Protein AF-A0A9D2HJM2-F1 (afdb_monomer)

pLDDT: mean 88.46, std 8.8, range [35.53, 95.56]

Sequence (165 aa):
MALATTLNSCMSGFSAPFIQAAKDGWFPKIICRQNRFGASYVILTILFAIGLVPVLLGFDIQTITNNVMLVQYILALLIYYSIWQFPKRFPEQWKASRWHVPAFVYNLFMALALIVECLIIYYALKGLTPLIAGISLAVMVICSIYAIQRYKSGKVKMETGVWFD

Secondary structure (DSSP, 8-state):
-HHHHHHHHHHHHHHHHHHHHHHTTSS-GGGG-B-TTS-BHHHHHHHHHHHHHHHHTT--HHHHHHHHHHHHHHHHHHHHHHHHTHHHH-HHHHHT-TT---HHHHHHHHHHHHHHHHHHHHHHHHTS-HHHHHHHHHHHHHHHHHHHHHHHTT----PPPTT--

Structure (mmCIF, N/CA/C/O backbone):
data_AF-A0A9D2HJM2-F1
#
_entry.id   AF-A0A9D2HJM2-F1
#
loop_
_atom_site.group_PDB
_atom_site.id
_atom_site.type_symbol
_atom_site.label_atom_id
_atom_site.label_alt_id
_atom_site.label_comp_id
_atom_site.label_asym_id
_atom_site.label_entity_id
_atom_site.label_seq_id
_atom_site.pdbx_PDB_ins_code
_atom_site.Cartn_x
_atom_site.Cartn_y
_atom_site.Cartn_z
_atom_site.occupancy
_atom_site.B_iso_or_equiv
_atom_site.auth_seq_id
_atom_site.auth_comp_id
_atom_site.auth_asym_id
_atom_site.auth_atom_id
_atom_site.pdbx_PDB_model_num
ATOM 1 N N . MET A 1 1 ? -25.460 16.394 -4.415 1.00 67.50 1 MET A N 1
ATOM 2 C CA . MET A 1 1 ? -25.806 15.141 -5.127 1.00 67.50 1 MET A CA 1
ATOM 3 C C . MET A 1 1 ? -24.572 14.348 -5.549 1.00 67.50 1 MET A C 1
ATOM 5 O O . MET A 1 1 ? -24.457 13.225 -5.087 1.00 67.50 1 MET A O 1
ATOM 9 N N . ALA A 1 2 ? -23.618 14.919 -6.303 1.00 84.69 2 ALA A N 1
ATOM 10 C CA . ALA A 1 2 ? -22.420 14.194 -6.769 1.00 84.69 2 ALA A CA 1
ATOM 11 C C . ALA A 1 2 ? -21.600 13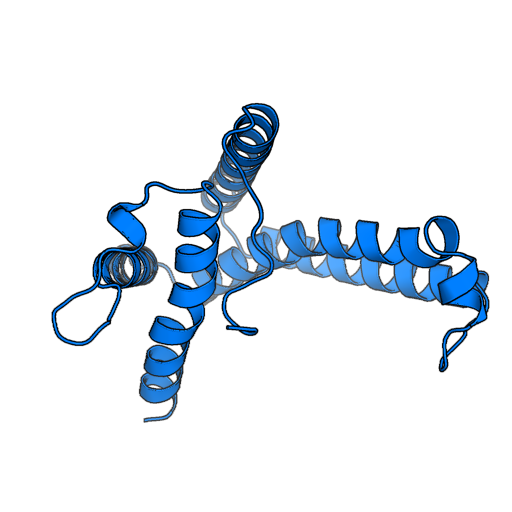.507 -5.652 1.00 84.69 2 ALA A C 1
ATOM 13 O O . ALA A 1 2 ? -21.234 12.346 -5.780 1.00 84.69 2 ALA A O 1
ATOM 14 N N . LEU A 1 3 ? -21.374 14.183 -4.517 1.00 82.50 3 LEU A N 1
ATOM 15 C CA . LEU A 1 3 ? -20.651 13.591 -3.380 1.00 82.50 3 LEU A CA 1
ATOM 16 C C . LEU A 1 3 ? -21.374 12.374 -2.784 1.00 82.50 3 LEU A C 1
ATOM 18 O O . LEU A 1 3 ? -20.744 11.360 -2.504 1.00 82.50 3 LEU A O 1
ATOM 22 N N . ALA A 1 4 ? -22.699 12.452 -2.632 1.00 83.81 4 ALA A N 1
ATOM 23 C CA . ALA A 1 4 ? -23.500 11.362 -2.078 1.00 83.81 4 ALA A CA 1
ATOM 24 C C . ALA A 1 4 ? -23.520 10.142 -3.013 1.00 83.81 4 ALA A C 1
ATOM 26 O O . ALA A 1 4 ? -23.391 9.011 -2.551 1.00 83.81 4 ALA A O 1
ATOM 27 N N . THR A 1 5 ? -23.615 10.363 -4.329 1.00 87.31 5 THR A N 1
ATOM 28 C CA . THR A 1 5 ? -23.551 9.279 -5.319 1.00 87.31 5 THR A CA 1
ATOM 29 C C . THR A 1 5 ? -22.169 8.632 -5.371 1.00 87.31 5 THR A C 1
ATOM 31 O O . THR A 1 5 ? -22.086 7.408 -5.430 1.00 87.31 5 THR A O 1
ATOM 34 N N . THR A 1 6 ? -21.085 9.413 -5.272 1.00 87.88 6 THR A N 1
ATOM 35 C CA . THR A 1 6 ? -19.717 8.870 -5.206 1.00 87.88 6 THR A CA 1
ATOM 36 C C . THR A 1 6 ? -19.507 8.053 -3.937 1.00 87.88 6 THR A C 1
ATOM 38 O O . THR A 1 6 ? -19.022 6.928 -4.018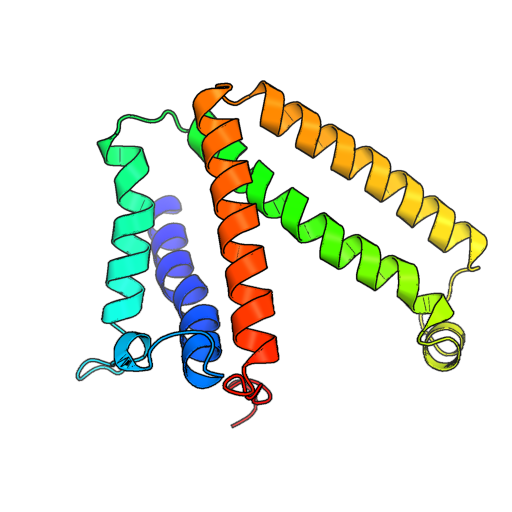 1.00 87.88 6 THR A O 1
ATOM 41 N N . LEU A 1 7 ? -19.926 8.567 -2.774 1.00 84.12 7 LEU A N 1
ATOM 42 C CA . LEU A 1 7 ? -19.849 7.835 -1.506 1.00 84.12 7 LEU A CA 1
ATOM 43 C C . LEU A 1 7 ? -20.617 6.511 -1.570 1.00 84.12 7 LEU A C 1
ATOM 45 O O . LEU A 1 7 ? -20.096 5.484 -1.138 1.00 84.12 7 LEU A O 1
ATOM 49 N N . ASN A 1 8 ? -21.816 6.513 -2.159 1.00 86.06 8 ASN A N 1
ATOM 50 C CA . ASN A 1 8 ? -22.609 5.299 -2.333 1.00 86.06 8 ASN A CA 1
ATOM 51 C C . ASN A 1 8 ? -21.887 4.255 -3.206 1.00 86.06 8 ASN A C 1
ATOM 53 O O . ASN A 1 8 ? -21.807 3.084 -2.833 1.00 86.06 8 ASN A O 1
ATOM 57 N N . SER A 1 9 ? -21.298 4.680 -4.328 1.00 86.06 9 SER A N 1
ATOM 58 C CA . SER A 1 9 ? -20.504 3.797 -5.192 1.00 86.06 9 SER A CA 1
ATOM 59 C C . SER A 1 9 ? -19.251 3.264 -4.488 1.00 86.06 9 SER A C 1
ATOM 61 O O . SER A 1 9 ? -18.959 2.074 -4.591 1.00 86.06 9 SER A O 1
ATOM 63 N N . CYS A 1 10 ? -18.540 4.101 -3.726 1.00 85.69 10 CYS A N 1
ATOM 64 C CA . CYS A 1 10 ? -17.353 3.698 -2.967 1.00 85.69 10 CYS A CA 1
ATOM 65 C C . CYS A 1 10 ? -17.675 2.640 -1.905 1.00 85.69 10 CYS A C 1
ATOM 67 O O . CYS A 1 10 ? -16.948 1.658 -1.781 1.00 85.69 10 CYS A O 1
ATOM 69 N N . MET A 1 11 ? -18.779 2.796 -1.170 1.00 82.12 11 MET A N 1
ATOM 70 C CA . MET A 1 11 ? -19.192 1.835 -0.139 1.00 82.12 11 MET A CA 1
ATOM 71 C C . MET A 1 11 ? -19.406 0.429 -0.710 1.00 82.12 11 MET A C 1
ATOM 73 O O . MET A 1 11 ? -18.943 -0.556 -0.133 1.00 82.12 11 MET A O 1
ATOM 77 N N . SER A 1 12 ? -20.065 0.327 -1.867 1.00 81.75 12 SER A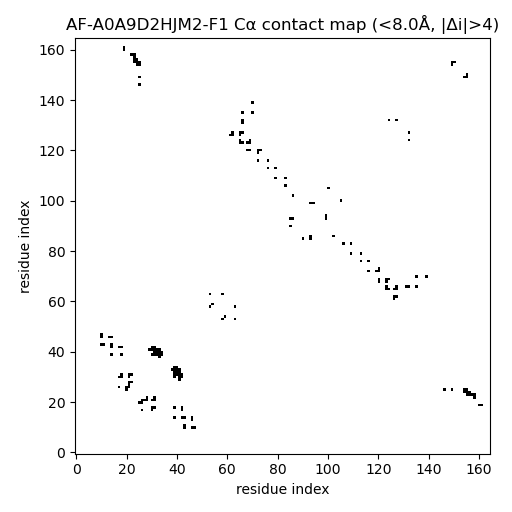 N 1
ATOM 78 C CA . SER A 1 12 ? -20.246 -0.957 -2.545 1.00 81.75 12 SER A CA 1
ATOM 79 C C . SER A 1 12 ? -18.935 -1.460 -3.160 1.00 81.75 12 SER A C 1
ATOM 81 O O . SER A 1 12 ? -18.537 -2.598 -2.899 1.00 81.75 12 SER A O 1
ATOM 83 N N . GLY A 1 13 ? -18.217 -0.602 -3.892 1.00 84.62 13 GLY A N 1
ATOM 84 C CA . GLY A 1 13 ? -16.989 -0.961 -4.604 1.00 84.62 13 GLY A CA 1
ATOM 85 C C . GLY A 1 13 ? -15.857 -1.425 -3.688 1.00 84.62 13 GLY A C 1
ATOM 86 O O . GLY A 1 13 ? -15.179 -2.403 -3.996 1.00 84.62 13 GLY A O 1
ATOM 87 N N . PHE A 1 14 ? -15.687 -0.793 -2.526 1.00 84.81 14 PHE A N 1
ATOM 88 C CA . PHE A 1 14 ? -14.652 -1.185 -1.572 1.00 84.81 14 PHE A CA 1
ATOM 89 C C . PHE A 1 14 ? -14.959 -2.504 -0.872 1.00 84.81 14 PHE A C 1
ATOM 91 O O . PHE A 1 14 ? -14.025 -3.194 -0.489 1.00 84.81 14 PHE A O 1
ATOM 98 N N . SER A 1 15 ? -16.224 -2.910 -0.738 1.00 88.12 15 SER A N 1
ATOM 99 C CA . SER A 1 15 ? -16.571 -4.157 -0.042 1.00 88.12 15 SER A CA 1
ATOM 100 C C . SER A 1 15 ? -16.136 -5.424 -0.796 1.00 88.12 15 SER A C 1
ATOM 102 O O . SER A 1 15 ? -15.730 -6.402 -0.166 1.00 88.12 15 SER A O 1
ATOM 104 N N . ALA A 1 16 ? -16.159 -5.401 -2.132 1.00 88.56 16 ALA A N 1
ATOM 105 C CA . ALA A 1 16 ? -15.845 -6.546 -2.987 1.00 88.56 16 ALA A CA 1
ATOM 106 C C . ALA A 1 16 ? -14.438 -7.145 -2.760 1.00 88.56 16 ALA A C 1
ATOM 108 O O . ALA A 1 16 ? -14.358 -8.350 -2.497 1.00 88.56 16 ALA A O 1
ATOM 109 N N . PRO A 1 17 ? -13.331 -6.369 -2.789 1.00 89.50 17 PRO A N 1
ATOM 110 C CA . PRO A 1 17 ? -11.998 -6.923 -2.550 1.00 89.50 17 PRO A CA 1
ATOM 111 C C . PRO A 1 17 ? -11.844 -7.523 -1.146 1.00 89.50 17 PRO A C 1
ATOM 113 O O . PRO A 1 17 ? -11.170 -8.538 -0.995 1.00 89.50 17 PRO A O 1
ATOM 116 N N . PHE A 1 18 ? -12.503 -6.971 -0.121 1.00 90.00 18 PHE A N 1
ATOM 117 C CA . PHE A 1 18 ? -12.467 -7.551 1.228 1.00 90.00 18 PHE A CA 1
ATOM 118 C C . PHE A 1 18 ? -13.252 -8.859 1.330 1.00 90.00 18 PHE A C 1
ATOM 120 O O . PHE A 1 18 ? -12.821 -9.774 2.030 1.00 90.00 18 PHE A O 1
ATOM 127 N N . ILE A 1 19 ? -14.387 -8.968 0.631 1.00 90.38 19 ILE A N 1
ATOM 128 C CA . ILE A 1 19 ? -15.152 -10.217 0.550 1.00 90.38 19 ILE A CA 1
ATOM 129 C C . ILE A 1 19 ? -14.301 -11.296 -0.119 1.00 90.38 19 ILE A C 1
ATOM 131 O O . ILE A 1 19 ? -14.219 -12.401 0.414 1.00 90.38 19 ILE A O 1
ATOM 135 N N . GLN A 1 20 ? -13.637 -10.977 -1.234 1.00 88.31 20 GLN A N 1
ATOM 136 C CA . GLN A 1 20 ? -12.737 -11.920 -1.897 1.00 88.31 20 GLN A CA 1
ATOM 137 C C . GLN A 1 20 ? -11.577 -12.313 -0.981 1.00 88.31 20 GLN A C 1
ATOM 139 O O . GLN A 1 20 ? -11.354 -13.496 -0.751 1.00 88.31 20 GLN A O 1
ATOM 144 N N . ALA A 1 21 ? -10.915 -11.341 -0.354 1.00 90.62 21 ALA A N 1
ATOM 145 C CA . ALA A 1 21 ? -9.821 -11.614 0.569 1.00 90.62 21 ALA A CA 1
ATOM 146 C C . ALA A 1 21 ? -10.260 -12.516 1.743 1.00 90.62 21 ALA A C 1
ATOM 148 O O . ALA A 1 21 ? -9.515 -13.388 2.189 1.00 90.62 21 ALA A O 1
ATOM 149 N N . ALA A 1 22 ? -11.484 -12.352 2.247 1.00 91.25 22 ALA A N 1
ATOM 150 C CA . ALA A 1 22 ? -12.042 -13.219 3.280 1.00 91.25 22 ALA A CA 1
ATOM 151 C C . ALA A 1 22 ? -12.349 -14.644 2.770 1.00 91.25 22 ALA A C 1
ATOM 153 O O . ALA A 1 22 ? -12.126 -15.603 3.516 1.00 91.25 22 ALA A O 1
ATOM 154 N N . LYS A 1 23 ? -12.797 -14.808 1.516 1.00 89.69 23 LYS A N 1
ATOM 155 C CA . LYS A 1 23 ? -12.937 -16.126 0.864 1.00 89.69 23 LYS A CA 1
ATOM 156 C C . LYS A 1 23 ? -11.584 -16.818 0.703 1.00 89.69 23 LYS A C 1
ATOM 158 O O . LYS A 1 23 ? -11.446 -17.967 1.117 1.00 89.69 23 LYS A O 1
ATOM 163 N N . ASP A 1 24 ? -10.578 -16.068 0.260 1.00 89.81 24 ASP A N 1
ATOM 164 C CA . ASP A 1 24 ? -9.198 -16.528 0.077 1.00 89.81 24 ASP A CA 1
ATOM 165 C C . ASP A 1 24 ? -8.485 -16.868 1.402 1.00 89.81 24 ASP A C 1
ATOM 167 O O . ASP A 1 24 ? -7.347 -17.339 1.416 1.00 89.81 24 ASP A O 1
ATOM 171 N N . GLY A 1 25 ? -9.127 -16.621 2.548 1.00 90.00 25 GLY A N 1
ATOM 172 C CA . GLY A 1 25 ? -8.598 -16.938 3.871 1.00 90.00 25 GLY A CA 1
ATOM 173 C C . GLY A 1 25 ? -7.686 -15.865 4.469 1.00 90.00 25 GLY A C 1
ATOM 174 O O . GLY A 1 25 ? -7.093 -16.110 5.529 1.00 90.00 25 GLY A O 1
ATOM 175 N N . TRP A 1 26 ? -7.592 -14.674 3.864 1.00 91.44 26 TRP A N 1
ATOM 176 C CA . TRP A 1 26 ? -6.891 -13.523 4.450 1.00 91.44 26 TRP A CA 1
ATOM 177 C C . TRP A 1 26 ? -7.598 -12.990 5.688 1.00 91.44 26 TRP A C 1
ATOM 179 O O . TRP A 1 26 ? -6.929 -12.595 6.632 1.00 91.44 26 TRP A O 1
ATOM 189 N N . PHE A 1 27 ? -8.930 -13.035 5.723 1.00 91.62 27 PHE A N 1
ATOM 190 C CA . PHE A 1 27 ? -9.725 -12.539 6.846 1.00 91.62 27 PHE A CA 1
ATOM 191 C C . PHE A 1 27 ? -10.717 -13.586 7.381 1.00 91.62 27 PHE A C 1
ATOM 193 O O . PHE A 1 27 ? -10.969 -14.600 6.728 1.00 91.62 27 PHE A O 1
ATOM 200 N N . PRO A 1 28 ? -11.302 -13.376 8.578 1.00 91.06 28 PRO A N 1
ATOM 201 C CA . PRO A 1 28 ? -12.377 -14.222 9.085 1.00 91.06 28 PRO A CA 1
ATOM 202 C C . PRO A 1 28 ? -13.599 -14.242 8.153 1.00 91.06 28 PRO A C 1
ATOM 204 O O . PRO A 1 28 ? -14.083 -13.196 7.726 1.00 91.06 28 PRO A O 1
ATOM 207 N N . LYS A 1 29 ? -14.179 -15.428 7.923 1.00 89.25 29 LYS A N 1
ATOM 208 C CA . LYS A 1 29 ? -15.351 -15.605 7.040 1.00 89.25 29 LYS A CA 1
ATOM 209 C C . LYS A 1 29 ? -16.596 -14.813 7.467 1.00 89.25 29 LYS A C 1
ATOM 211 O O . LYS A 1 29 ? -17.465 -14.561 6.640 1.00 89.25 29 LYS A O 1
ATOM 216 N N . ILE A 1 30 ? -16.682 -14.382 8.731 1.00 90.75 30 ILE A N 1
ATOM 217 C CA . ILE A 1 30 ? -17.788 -13.544 9.227 1.00 90.75 30 ILE A CA 1
ATOM 218 C C . ILE A 1 30 ? -17.900 -12.205 8.480 1.00 90.75 30 ILE A C 1
ATOM 220 O O . ILE A 1 30 ? -18.992 -11.653 8.386 1.00 90.75 30 ILE A O 1
ATOM 224 N N . ILE A 1 31 ? -16.804 -11.716 7.890 1.00 90.50 31 ILE A N 1
ATOM 225 C CA . ILE A 1 31 ? -16.786 -10.493 7.075 1.00 90.50 31 ILE A CA 1
ATOM 226 C C . ILE A 1 31 ? -17.681 -10.631 5.831 1.00 90.50 31 ILE A C 1
ATOM 228 O O . ILE A 1 31 ? -18.305 -9.660 5.407 1.00 90.50 31 ILE A O 1
ATOM 232 N N . CYS A 1 32 ? -17.819 -11.846 5.295 1.00 88.69 32 CYS A N 1
ATOM 233 C CA . CYS A 1 32 ? -18.677 -12.151 4.150 1.00 88.69 32 CYS A CA 1
ATOM 234 C C . CYS A 1 32 ? -20.148 -12.373 4.524 1.00 88.69 32 CYS A C 1
ATOM 236 O O . CYS A 1 32 ? -20.922 -12.796 3.669 1.00 88.69 32 CYS A O 1
ATOM 238 N N . ARG A 1 33 ? -20.557 -12.177 5.786 1.00 91.62 33 ARG A N 1
ATOM 239 C CA . ARG A 1 33 ? -21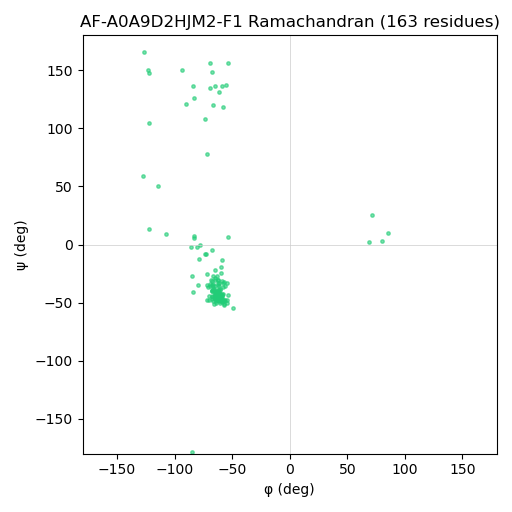.927 -12.491 6.204 1.00 91.62 33 ARG A CA 1
ATOM 240 C C . ARG A 1 33 ? -22.922 -11.563 5.515 1.00 91.62 33 ARG A C 1
ATOM 242 O O . ARG A 1 33 ? -22.875 -10.346 5.694 1.00 91.62 33 ARG A O 1
ATOM 249 N N . GLN A 1 34 ? -23.832 -12.162 4.758 1.00 90.81 34 GLN A N 1
ATOM 250 C CA . GLN A 1 34 ? -24.852 -11.448 4.003 1.00 90.81 34 GLN A CA 1
ATOM 251 C C . GLN A 1 34 ? -26.160 -11.330 4.790 1.00 90.81 34 GLN A C 1
ATOM 253 O O . GLN A 1 34 ? -26.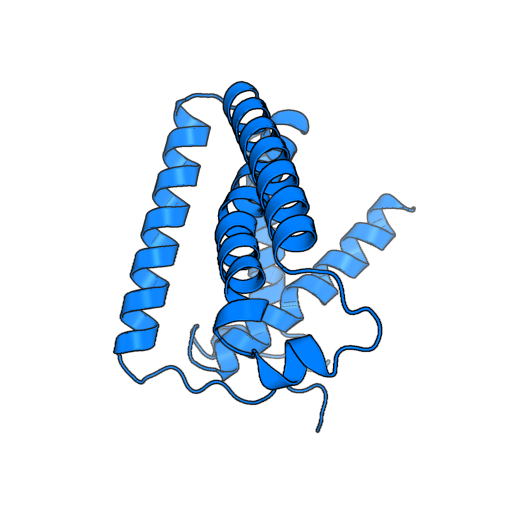485 -12.175 5.627 1.00 90.81 34 GLN A O 1
ATOM 258 N N . ASN A 1 35 ? -26.904 -10.257 4.530 1.00 91.38 35 ASN A N 1
ATOM 259 C CA . ASN A 1 35 ? -28.284 -10.106 4.985 1.00 91.38 35 ASN A CA 1
ATOM 260 C C . ASN A 1 35 ? -29.265 -10.783 4.002 1.00 91.38 35 ASN A C 1
ATOM 262 O O . ASN A 1 35 ? -28.862 -11.326 2.975 1.00 91.38 35 ASN A O 1
ATOM 266 N N . ARG A 1 36 ? -30.575 -10.696 4.281 1.00 91.56 36 ARG A N 1
ATOM 267 C CA . ARG A 1 36 ? -31.643 -11.252 3.422 1.00 91.56 36 ARG A CA 1
ATOM 268 C C . ARG A 1 36 ? -31.676 -10.714 1.981 1.00 91.56 36 ARG A C 1
ATOM 270 O O . ARG A 1 36 ? -32.385 -11.266 1.154 1.00 91.56 36 ARG A O 1
ATOM 277 N N . PHE A 1 37 ? -30.950 -9.634 1.700 1.00 88.25 37 PHE A N 1
ATOM 278 C CA . PHE A 1 37 ? -30.872 -8.980 0.394 1.00 88.25 37 PHE A CA 1
ATOM 279 C C . PHE A 1 37 ? -29.518 -9.214 -0.302 1.00 88.25 37 PHE A C 1
ATOM 281 O O . PHE A 1 37 ? -29.226 -8.558 -1.295 1.00 88.25 37 PHE A O 1
ATOM 288 N N . GLY A 1 38 ? -28.665 -10.099 0.229 1.00 84.69 38 GLY A N 1
ATOM 289 C CA . GLY A 1 38 ? -27.356 -10.418 -0.355 1.00 84.69 38 GLY A CA 1
ATOM 290 C C . GLY A 1 38 ? -26.241 -9.412 -0.043 1.00 84.69 38 GLY A C 1
ATOM 291 O O . GLY A 1 38 ? -25.112 -9.591 -0.495 1.00 84.69 38 GLY A O 1
ATOM 292 N N . ALA A 1 39 ? -26.500 -8.375 0.760 1.00 87.00 39 ALA A N 1
ATOM 293 C CA . ALA A 1 39 ? -25.480 -7.390 1.118 1.00 87.00 39 ALA A CA 1
ATOM 294 C C . ALA A 1 39 ? -24.620 -7.880 2.292 1.00 87.00 39 ALA A C 1
ATOM 296 O O . ALA A 1 39 ? -25.149 -8.208 3.361 1.00 87.00 39 ALA A O 1
ATOM 297 N N . SER A 1 40 ? 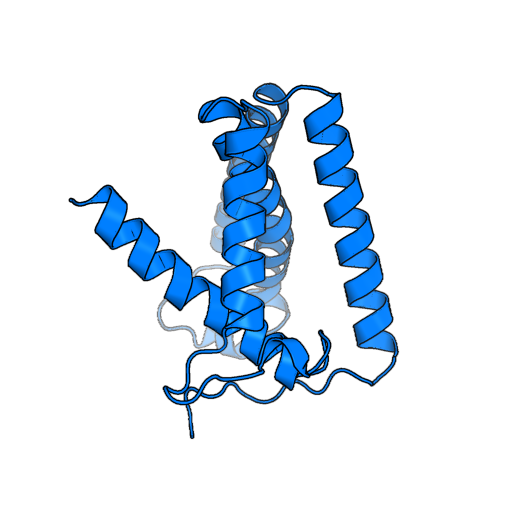-23.296 -7.882 2.111 1.00 91.12 40 SER A N 1
ATOM 298 C CA . SER A 1 40 ? -22.309 -8.235 3.143 1.00 91.12 40 SER A CA 1
ATOM 299 C C . SER A 1 40 ? -22.216 -7.141 4.211 1.00 91.12 40 SER A C 1
ATOM 301 O O . SER A 1 40 ? -21.319 -6.301 4.209 1.00 91.12 40 SER A O 1
ATOM 303 N N . TYR A 1 41 ? -23.189 -7.112 5.118 1.00 90.62 41 TYR A N 1
ATOM 304 C CA . TYR A 1 41 ? -23.385 -5.995 6.042 1.00 90.62 41 TYR A CA 1
ATOM 305 C C . TYR A 1 41 ? -22.230 -5.819 7.037 1.00 90.62 41 TYR A C 1
ATOM 307 O O . TYR A 1 41 ? -21.952 -4.699 7.443 1.00 90.62 41 TYR A O 1
ATOM 315 N N . VAL A 1 42 ? -21.526 -6.895 7.406 1.00 93.06 42 VAL A N 1
ATOM 316 C CA . VAL A 1 42 ? -20.412 -6.825 8.368 1.00 93.06 42 VAL A CA 1
ATOM 317 C C . VAL A 1 42 ? -19.265 -5.978 7.816 1.00 93.06 42 VAL A C 1
ATOM 319 O O . VAL A 1 42 ? -18.819 -5.048 8.486 1.00 93.06 42 VAL A O 1
ATOM 322 N N . ILE A 1 43 ? -18.815 -6.252 6.586 1.00 93.25 43 ILE A N 1
ATOM 323 C CA . ILE A 1 43 ? -17.753 -5.455 5.960 1.00 93.25 43 ILE A CA 1
ATOM 324 C C . ILE A 1 43 ? -18.205 -4.024 5.680 1.00 93.25 43 ILE A C 1
ATOM 326 O O . ILE A 1 43 ? -17.437 -3.093 5.900 1.00 93.25 43 ILE A O 1
ATOM 330 N N . LEU A 1 44 ? -19.457 -3.832 5.257 1.00 92.25 44 LEU A N 1
ATOM 331 C CA . LEU A 1 44 ? -20.001 -2.499 4.999 1.00 92.25 44 LEU A CA 1
ATOM 332 C C . LEU A 1 44 ? -20.002 -1.642 6.271 1.00 92.25 44 LEU A C 1
ATOM 334 O O . LEU A 1 44 ? -19.580 -0.490 6.224 1.00 92.25 44 LEU A O 1
ATOM 338 N N . THR A 1 45 ? -20.390 -2.208 7.416 1.00 92.56 45 THR A N 1
ATOM 339 C CA . THR A 1 45 ? -20.340 -1.504 8.706 1.00 92.56 45 THR A CA 1
ATOM 340 C C . THR A 1 45 ? -18.905 -1.175 9.122 1.00 92.56 45 THR A C 1
ATOM 342 O O . THR A 1 45 ? -18.657 -0.075 9.611 1.00 92.56 45 THR A O 1
ATOM 345 N N . ILE A 1 46 ? -17.948 -2.083 8.900 1.00 92.81 46 ILE A N 1
ATOM 346 C CA . ILE A 1 46 ? -16.525 -1.831 9.188 1.00 92.81 46 ILE A CA 1
ATOM 347 C C . ILE A 1 46 ? -15.990 -0.682 8.323 1.00 92.81 46 ILE A C 1
ATOM 349 O O . ILE A 1 46 ? -15.369 0.238 8.851 1.00 92.81 46 ILE A O 1
ATOM 353 N N . LEU A 1 47 ? -16.259 -0.698 7.014 1.00 91.19 47 LEU A N 1
ATOM 354 C CA . LEU A 1 47 ? -15.831 0.358 6.091 1.00 91.19 47 LEU A CA 1
ATOM 355 C C . LEU A 1 47 ? -16.445 1.714 6.450 1.00 91.19 47 LEU A C 1
ATOM 357 O O . LEU A 1 47 ? -15.742 2.724 6.452 1.00 91.19 47 LEU A O 1
ATOM 361 N N . PHE A 1 48 ? -17.729 1.726 6.815 1.00 90.81 48 PHE A N 1
ATOM 362 C CA . PHE A 1 48 ? -18.401 2.929 7.296 1.00 90.81 48 PHE A CA 1
ATOM 363 C C . PHE A 1 48 ? -17.735 3.477 8.563 1.00 90.81 48 PHE A C 1
ATOM 365 O O . PHE A 1 48 ? -17.430 4.666 8.630 1.00 90.81 48 PHE A O 1
ATOM 372 N N . ALA A 1 49 ? -17.452 2.614 9.544 1.00 92.31 49 ALA A N 1
ATOM 373 C CA . ALA A 1 49 ? -16.791 3.016 10.780 1.00 92.31 49 ALA A CA 1
ATOM 374 C C . ALA A 1 49 ? -15.394 3.601 10.517 1.00 92.31 49 ALA A C 1
ATOM 376 O O . ALA A 1 49 ? -15.078 4.665 11.042 1.00 92.31 49 ALA A O 1
ATOM 377 N N . ILE A 1 50 ? -14.587 2.964 9.661 1.00 89.88 50 ILE A N 1
ATOM 378 C CA . ILE A 1 50 ? -13.248 3.454 9.294 1.00 89.88 50 ILE A CA 1
ATOM 379 C C . ILE A 1 50 ? -13.322 4.848 8.660 1.00 89.88 50 ILE A C 1
ATOM 381 O O . ILE A 1 50 ? -12.531 5.717 9.019 1.00 89.88 50 ILE A O 1
ATOM 385 N N . GLY A 1 51 ? -14.275 5.082 7.752 1.00 88.00 51 GLY A N 1
ATOM 386 C CA . GLY A 1 51 ? -14.469 6.398 7.135 1.00 88.00 51 GLY A CA 1
ATOM 387 C C . GLY A 1 51 ? -14.984 7.463 8.110 1.00 88.00 51 GLY A C 1
ATOM 388 O O . GLY A 1 51 ? -14.655 8.638 7.965 1.00 88.00 51 GLY A O 1
ATOM 389 N N . LEU A 1 52 ? -15.759 7.061 9.120 1.00 91.00 52 LEU A N 1
ATOM 390 C CA . LEU A 1 52 ? -16.362 7.968 10.097 1.00 91.00 52 LEU A CA 1
ATOM 391 C C . LEU A 1 52 ? -15.378 8.415 11.191 1.00 91.00 52 LEU A C 1
ATOM 393 O O . LEU A 1 52 ? -15.441 9.561 11.632 1.00 91.00 52 LEU A O 1
ATOM 397 N N . VAL A 1 53 ? -14.459 7.542 11.616 1.00 91.38 53 VAL A N 1
ATOM 398 C CA . VAL A 1 53 ? -13.468 7.826 12.673 1.00 91.38 53 VAL A CA 1
ATOM 399 C C . VAL A 1 53 ? -12.709 9.147 12.466 1.00 91.38 53 VAL A C 1
ATOM 401 O O . VAL A 1 53 ? -12.750 9.972 13.377 1.00 91.38 53 VAL A O 1
ATOM 404 N N . PRO A 1 54 ? -12.052 9.420 11.320 1.00 89.19 54 PRO A N 1
ATOM 405 C CA . PRO A 1 54 ? -11.299 10.666 11.153 1.00 89.19 54 PRO A CA 1
ATOM 406 C C . PRO A 1 54 ? -12.200 11.910 11.168 1.00 89.19 54 PRO A C 1
ATOM 408 O O . PRO A 1 54 ? -11.781 12.958 11.653 1.00 89.19 54 PRO A O 1
ATOM 411 N N . VAL A 1 55 ? -13.450 11.786 10.708 1.00 91.00 55 VAL A N 1
ATOM 412 C CA . VAL A 1 55 ? -14.438 12.875 10.743 1.00 91.00 55 VAL A CA 1
ATOM 413 C C . VAL A 1 55 ? -14.830 13.202 12.184 1.00 91.00 55 VAL A C 1
ATOM 415 O O . VAL A 1 55 ? -14.851 14.369 12.567 1.00 91.00 55 VAL A O 1
ATOM 418 N N . LEU A 1 56 ? -15.092 12.181 13.006 1.00 93.06 56 LEU A N 1
ATOM 419 C CA . LEU A 1 56 ? -15.432 12.360 14.423 1.00 93.06 56 LEU A CA 1
ATOM 420 C C . LEU A 1 56 ? -14.260 12.894 15.252 1.00 93.06 56 LEU A C 1
ATOM 422 O O . LEU A 1 56 ? -14.477 13.626 16.213 1.00 93.06 56 LEU A O 1
ATOM 426 N N . LEU A 1 57 ? -13.027 12.550 14.876 1.00 90.38 57 LEU A N 1
ATOM 427 C CA . LEU A 1 57 ? -11.808 13.060 15.508 1.00 90.38 57 LEU A CA 1
ATOM 428 C C . LEU A 1 57 ? -11.444 14.488 15.064 1.00 90.38 57 LEU A C 1
ATOM 430 O O . LEU A 1 57 ? -10.447 15.030 15.537 1.00 90.38 57 LEU A O 1
ATOM 434 N N . GLY A 1 58 ? -12.232 15.101 14.174 1.00 90.81 58 GLY A N 1
ATOM 435 C CA . GLY A 1 58 ? -12.028 16.478 13.724 1.00 90.81 58 GLY A CA 1
ATOM 436 C C . GLY A 1 58 ? -10.809 16.660 12.821 1.00 90.81 58 GLY A C 1
ATOM 437 O O . GLY A 1 58 ? -10.247 17.753 12.779 1.00 90.81 58 GLY A O 1
ATOM 438 N N . PHE A 1 59 ? -10.372 15.607 12.122 1.00 90.19 59 PHE A N 1
ATOM 439 C CA . PHE A 1 59 ? -9.249 15.716 11.192 1.00 90.19 59 PHE A CA 1
ATOM 440 C C . PHE A 1 59 ? -9.669 16.562 9.994 1.00 90.19 59 PHE A C 1
ATOM 442 O O . PHE A 1 59 ? -10.745 16.371 9.423 1.00 90.19 59 PHE A O 1
ATOM 449 N N . ASP A 1 60 ? -8.804 17.488 9.591 1.00 91.06 60 ASP A N 1
ATOM 450 C CA . ASP A 1 60 ? -9.044 18.268 8.390 1.00 91.06 60 ASP A CA 1
ATOM 451 C C . ASP A 1 60 ? -8.912 17.390 7.128 1.00 91.06 60 ASP A C 1
ATOM 453 O O . ASP A 1 60 ? -8.247 16.348 7.104 1.00 91.06 60 ASP A O 1
ATOM 457 N N . ILE A 1 61 ? -9.562 17.830 6.050 1.00 89.50 61 ILE A N 1
ATOM 458 C CA . ILE A 1 61 ? -9.627 17.086 4.786 1.00 89.50 61 ILE A CA 1
ATOM 459 C C . ILE A 1 61 ? -8.229 16.877 4.185 1.00 89.50 61 ILE A C 1
ATOM 461 O O . ILE A 1 61 ? -7.982 15.842 3.560 1.00 89.50 61 ILE A O 1
ATOM 465 N N . GLN A 1 62 ? -7.307 17.825 4.372 1.00 89.62 62 GLN A N 1
ATOM 466 C CA . GLN A 1 62 ? -5.953 17.743 3.831 1.00 89.62 62 GLN A CA 1
ATOM 467 C C . GLN A 1 62 ? -5.145 16.661 4.554 1.00 89.62 62 GLN A C 1
ATOM 469 O O . GLN A 1 62 ? -4.523 15.834 3.891 1.00 89.62 62 GLN A O 1
ATOM 474 N N . THR A 1 63 ? -5.226 16.588 5.881 1.00 89.94 63 THR A N 1
ATOM 475 C CA . THR A 1 63 ? -4.618 15.526 6.690 1.00 89.94 63 THR A CA 1
ATOM 476 C C . THR A 1 63 ? -5.142 14.150 6.280 1.00 89.94 63 THR A C 1
ATOM 478 O O . THR A 1 63 ? -4.348 13.234 6.062 1.00 89.94 63 THR A O 1
ATOM 481 N N . ILE A 1 64 ? -6.461 13.999 6.105 1.00 90.44 64 ILE A N 1
ATOM 482 C CA . ILE A 1 64 ? -7.069 12.735 5.649 1.00 90.44 64 ILE A CA 1
ATOM 483 C C . ILE A 1 64 ? -6.557 12.366 4.251 1.00 90.44 64 ILE A C 1
ATOM 485 O O . ILE A 1 64 ? -6.132 11.234 4.021 1.00 90.44 64 ILE A O 1
ATOM 489 N N . THR A 1 65 ? -6.555 13.324 3.325 1.00 90.25 65 THR A N 1
ATOM 490 C CA . THR A 1 65 ? -6.143 13.096 1.933 1.00 90.25 65 THR A CA 1
ATOM 491 C C . THR A 1 65 ? -4.663 12.727 1.842 1.00 90.25 65 THR A C 1
ATOM 493 O O . THR A 1 65 ? -4.325 11.725 1.216 1.00 90.25 65 THR A O 1
ATOM 496 N N . ASN A 1 66 ? -3.785 13.463 2.530 1.00 91.06 66 ASN A N 1
ATOM 497 C CA . ASN A 1 66 ? -2.349 13.180 2.575 1.00 91.06 66 ASN A CA 1
ATOM 498 C C . ASN A 1 66 ? -2.060 11.804 3.183 1.00 91.06 66 ASN A C 1
ATOM 500 O O . ASN A 1 66 ? -1.145 11.114 2.741 1.00 91.06 66 ASN A O 1
ATOM 504 N N . ASN A 1 67 ? -2.853 11.384 4.173 1.00 91.38 67 ASN A N 1
ATOM 505 C CA . ASN A 1 67 ? -2.725 10.069 4.787 1.00 91.38 67 ASN A CA 1
ATOM 506 C C . ASN A 1 67 ? -3.081 8.935 3.817 1.00 91.38 67 ASN A C 1
ATOM 508 O O . ASN A 1 67 ? -2.307 7.991 3.657 1.00 91.38 67 ASN A O 1
ATOM 512 N N . VAL A 1 68 ? -4.222 9.054 3.132 1.00 89.94 68 VAL A N 1
ATOM 513 C CA . VAL A 1 68 ? -4.660 8.087 2.116 1.00 89.94 68 VAL A CA 1
ATOM 514 C C . VAL A 1 68 ? -3.645 8.010 0.975 1.00 89.94 68 VAL A C 1
ATOM 516 O O . VAL A 1 68 ? -3.244 6.914 0.587 1.00 89.94 68 VAL A O 1
ATOM 519 N N . MET A 1 69 ? -3.178 9.164 0.491 1.00 90.19 69 MET A N 1
ATOM 520 C CA . MET A 1 69 ? -2.132 9.265 -0.527 1.00 90.19 69 MET A CA 1
ATOM 521 C C . MET A 1 69 ? -0.847 8.567 -0.078 1.00 90.19 69 MET A C 1
ATOM 523 O O . MET A 1 69 ? -0.313 7.743 -0.814 1.00 90.19 69 MET A O 1
ATOM 527 N N . LEU A 1 70 ? -0.376 8.830 1.144 1.00 92.12 70 LEU A N 1
ATOM 528 C CA . LEU A 1 70 ? 0.832 8.205 1.680 1.00 92.12 70 LEU A CA 1
ATOM 529 C C . LEU A 1 70 ? 0.753 6.673 1.614 1.00 92.12 70 LEU A C 1
ATOM 531 O O . LEU A 1 70 ? 1.671 6.030 1.105 1.00 92.12 70 LEU A O 1
ATOM 535 N N . VAL A 1 71 ? -0.350 6.096 2.101 1.00 90.81 71 VAL A N 1
ATOM 536 C CA . VAL A 1 71 ? -0.558 4.641 2.080 1.00 90.81 71 VAL A CA 1
ATOM 537 C C . VAL A 1 71 ? -0.632 4.124 0.642 1.00 90.81 71 VAL A C 1
ATOM 539 O O . VAL A 1 71 ? 0.011 3.127 0.314 1.00 90.81 71 VAL A O 1
ATOM 542 N N . GLN A 1 72 ? -1.374 4.808 -0.230 1.00 91.62 72 GLN A N 1
ATOM 543 C CA . GLN A 1 72 ? -1.540 4.416 -1.627 1.00 91.62 72 GLN A CA 1
ATOM 544 C C . GLN A 1 72 ? -0.206 4.373 -2.382 1.00 91.62 72 GLN A C 1
ATOM 546 O O . GLN A 1 72 ? 0.085 3.371 -3.034 1.00 91.62 72 GLN A O 1
ATOM 551 N N . TYR A 1 73 ? 0.610 5.420 -2.275 1.00 91.88 73 TYR A N 1
ATOM 552 C CA . TYR A 1 73 ? 1.873 5.520 -3.009 1.00 91.88 73 TYR A CA 1
ATOM 553 C C . TYR A 1 73 ? 2.942 4.570 -2.460 1.00 91.88 73 TYR A C 1
ATOM 555 O O . TYR A 1 73 ? 3.680 3.948 -3.221 1.00 91.88 73 TYR A O 1
ATOM 563 N N . ILE A 1 74 ? 2.978 4.338 -1.144 1.00 90.88 74 ILE A N 1
ATOM 564 C CA . ILE A 1 74 ? 3.877 3.323 -0.575 1.00 90.88 74 ILE A CA 1
ATOM 565 C C . ILE A 1 74 ? 3.516 1.921 -1.080 1.00 90.88 74 ILE A C 1
ATOM 567 O O . ILE A 1 74 ? 4.407 1.154 -1.446 1.00 90.88 74 ILE A O 1
ATOM 571 N N . LEU A 1 75 ? 2.226 1.579 -1.151 1.00 89.50 75 LEU A N 1
ATOM 572 C CA . LEU A 1 75 ? 1.797 0.306 -1.738 1.00 89.50 75 LEU A CA 1
ATOM 573 C C . LEU A 1 75 ? 2.085 0.247 -3.245 1.00 89.50 75 LEU A C 1
ATOM 575 O O . LEU A 1 75 ? 2.478 -0.806 -3.755 1.00 89.50 75 LEU A O 1
ATOM 579 N N . ALA A 1 76 ? 1.950 1.369 -3.953 1.00 91.31 76 ALA A N 1
ATOM 580 C CA . ALA A 1 76 ? 2.268 1.457 -5.370 1.00 91.31 76 ALA A CA 1
ATOM 581 C C . ALA A 1 76 ? 3.751 1.177 -5.655 1.00 91.31 76 ALA A C 1
ATOM 583 O O . ALA A 1 76 ? 4.041 0.570 -6.684 1.00 91.31 76 ALA A O 1
ATOM 584 N N . LEU A 1 77 ? 4.685 1.481 -4.743 1.00 91.31 77 LEU A N 1
ATOM 585 C CA . LEU A 1 77 ? 6.104 1.114 -4.904 1.00 91.31 77 LEU A CA 1
ATOM 586 C C . LEU A 1 77 ? 6.312 -0.396 -5.119 1.00 91.31 77 LEU A C 1
ATOM 588 O O . LEU A 1 77 ? 7.169 -0.796 -5.911 1.00 91.31 77 LEU A O 1
ATOM 592 N N . LEU A 1 78 ? 5.512 -1.250 -4.468 1.00 89.62 78 LEU A N 1
ATOM 593 C CA . LEU A 1 78 ? 5.568 -2.706 -4.666 1.00 89.62 78 LEU A CA 1
ATOM 594 C C . LEU A 1 78 ? 5.107 -3.102 -6.074 1.00 89.62 78 LEU A C 1
ATOM 596 O O . LEU A 1 78 ? 5.686 -3.993 -6.707 1.00 89.62 78 LEU A O 1
ATOM 600 N N . ILE A 1 79 ? 4.075 -2.421 -6.575 1.00 90.94 79 ILE A N 1
ATOM 601 C CA . ILE A 1 79 ? 3.550 -2.609 -7.930 1.00 90.94 79 ILE A CA 1
ATOM 602 C C . ILE A 1 79 ? 4.582 -2.119 -8.951 1.00 90.94 79 ILE A C 1
ATOM 604 O O . ILE A 1 79 ? 4.913 -2.862 -9.872 1.00 90.94 79 ILE A O 1
ATOM 608 N N . TYR A 1 80 ? 5.163 -0.935 -8.749 1.00 91.81 80 TYR A N 1
ATOM 609 C CA . TYR A 1 80 ? 6.243 -0.391 -9.574 1.00 91.81 80 TYR A CA 1
ATOM 610 C C . TYR A 1 80 ? 7.422 -1.349 -9.667 1.00 91.81 80 TYR A C 1
ATOM 612 O O . TYR A 1 80 ? 7.896 -1.628 -10.767 1.00 91.81 80 TYR A O 1
ATOM 620 N N . TYR A 1 81 ? 7.870 -1.896 -8.536 1.00 90.81 81 TYR A N 1
ATOM 621 C CA . TYR A 1 81 ? 8.943 -2.884 -8.521 1.00 90.81 81 TYR A CA 1
ATOM 622 C C . TYR A 1 81 ? 8.576 -4.133 -9.333 1.00 90.81 81 TYR A C 1
ATOM 624 O O . TYR A 1 81 ? 9.371 -4.601 -10.148 1.00 90.81 81 TYR A O 1
ATOM 632 N N . SER A 1 82 ? 7.360 -4.651 -9.150 1.00 90.69 82 SER A N 1
ATOM 633 C CA . SER A 1 82 ? 6.872 -5.830 -9.876 1.00 90.69 82 SER A CA 1
ATOM 634 C C . SER A 1 82 ? 6.818 -5.587 -11.385 1.00 90.69 82 SER A C 1
ATOM 636 O O . SER A 1 82 ? 7.271 -6.427 -12.163 1.00 90.69 82 SER A O 1
ATOM 638 N N . ILE A 1 83 ? 6.325 -4.413 -11.788 1.00 91.25 83 ILE A N 1
ATOM 639 C CA . ILE A 1 83 ? 6.264 -3.976 -13.182 1.00 91.25 83 ILE A CA 1
ATOM 640 C C . ILE A 1 83 ? 7.679 -3.829 -13.741 1.00 91.25 83 ILE A C 1
ATOM 642 O O . ILE A 1 83 ? 7.967 -4.410 -14.778 1.00 91.25 83 ILE A O 1
ATOM 646 N N . TRP A 1 84 ? 8.604 -3.176 -13.035 1.00 93.44 84 TRP A N 1
ATOM 647 C CA . TRP A 1 84 ? 9.984 -2.996 -13.505 1.00 93.44 84 TRP A CA 1
ATOM 648 C C . TRP A 1 84 ? 10.678 -4.341 -13.793 1.00 93.44 84 TRP A C 1
ATOM 650 O O . TRP A 1 84 ? 11.458 -4.472 -14.735 1.00 93.44 84 TRP A O 1
ATOM 660 N N . GLN A 1 85 ? 10.363 -5.397 -13.041 1.00 90.69 85 GLN A N 1
ATOM 661 C CA . GLN A 1 85 ? 10.912 -6.735 -13.288 1.00 90.69 85 GLN A CA 1
ATOM 662 C C . GLN A 1 85 ? 10.317 -7.443 -14.519 1.00 90.69 85 GLN A C 1
ATOM 664 O O . GLN A 1 85 ? 10.823 -8.498 -14.909 1.00 90.69 85 GLN A O 1
ATOM 669 N N . PHE A 1 86 ? 9.279 -6.892 -15.151 1.00 89.38 86 PHE A N 1
ATOM 670 C CA . PHE A 1 86 ? 8.531 -7.541 -16.225 1.00 89.38 86 PHE A CA 1
ATOM 671 C C . PHE A 1 86 ? 9.401 -7.950 -17.427 1.00 89.38 86 PHE A C 1
ATOM 673 O O . PHE A 1 86 ? 9.370 -9.133 -17.769 1.00 89.38 86 PHE A O 1
ATOM 680 N N . PRO A 1 87 ? 10.276 -7.093 -18.002 1.00 88.69 87 PRO A N 1
ATOM 681 C CA . PRO A 1 87 ? 11.126 -7.503 -19.126 1.00 88.69 87 PRO A CA 1
ATOM 682 C C . PRO A 1 87 ? 12.118 -8.620 -18.773 1.00 88.69 87 PRO A C 1
ATOM 684 O O . PRO A 1 87 ? 12.536 -9.373 -19.649 1.00 88.69 87 PRO A O 1
ATOM 687 N N . LYS A 1 88 ? 12.515 -8.722 -17.496 1.00 89.56 88 LYS A N 1
ATOM 688 C CA . LYS A 1 88 ? 13.460 -9.740 -17.011 1.00 89.56 88 LYS A CA 1
ATOM 689 C C . LYS A 1 88 ? 12.772 -11.067 -16.700 1.00 89.56 88 LYS A C 1
ATOM 691 O O . LYS A 1 88 ? 13.337 -12.115 -16.988 1.00 89.56 88 LYS A O 1
ATOM 696 N N . ARG A 1 89 ? 11.581 -11.032 -16.092 1.00 90.44 89 ARG A N 1
ATOM 697 C CA . ARG A 1 89 ? 10.838 -12.239 -15.688 1.00 90.44 89 ARG A CA 1
ATOM 698 C C . ARG A 1 89 ? 9.982 -12.834 -16.800 1.00 90.44 89 ARG A C 1
ATOM 700 O O . ARG A 1 89 ? 9.755 -14.037 -16.788 1.00 90.44 89 ARG A O 1
ATOM 707 N N . PHE A 1 90 ? 9.542 -12.013 -17.749 1.00 91.00 90 PHE A N 1
ATOM 708 C CA . PHE A 1 90 ? 8.669 -12.406 -18.855 1.00 91.00 90 PHE A CA 1
ATOM 709 C C . PHE A 1 90 ? 9.272 -11.982 -20.206 1.00 91.00 90 PHE A C 1
ATOM 711 O O . PHE A 1 90 ? 8.678 -11.185 -20.935 1.00 91.00 90 PHE A O 1
ATOM 718 N N . PRO A 1 91 ? 10.487 -12.456 -20.551 1.00 89.31 91 PRO A N 1
ATOM 719 C CA . PRO A 1 91 ? 11.223 -11.961 -21.713 1.00 89.31 91 PRO A CA 1
ATOM 720 C C . PRO A 1 91 ? 10.547 -12.315 -23.043 1.00 89.31 91 PRO A C 1
ATOM 722 O O . PRO A 1 91 ? 10.607 -11.529 -23.989 1.00 89.31 91 PRO A O 1
ATOM 725 N N . GLU A 1 92 ? 9.891 -13.473 -23.129 1.00 91.12 92 GLU A N 1
ATOM 726 C CA . GLU A 1 92 ? 9.175 -13.901 -24.335 1.00 91.12 92 GLU A CA 1
ATOM 727 C C . GLU A 1 92 ? 7.926 -13.049 -24.563 1.00 91.12 92 GLU A C 1
ATOM 729 O O . GLU A 1 92 ? 7.741 -12.496 -25.647 1.00 91.12 92 GLU A O 1
ATOM 734 N N . GLN A 1 93 ? 7.121 -12.850 -23.514 1.00 90.50 93 GLN A N 1
ATOM 735 C CA . GLN A 1 93 ? 5.926 -12.006 -23.564 1.00 90.50 93 GLN A CA 1
ATOM 736 C C . GLN A 1 93 ? 6.288 -10.539 -23.819 1.00 90.50 93 GLN A C 1
ATOM 738 O O . GLN A 1 93 ? 5.579 -9.840 -24.539 1.00 90.50 93 GLN A O 1
ATOM 743 N N . TRP A 1 94 ? 7.412 -10.067 -23.271 1.00 89.19 94 TRP A N 1
ATOM 744 C CA . TRP A 1 94 ? 7.915 -8.718 -23.518 1.00 89.19 94 TRP A CA 1
ATOM 745 C C . TRP A 1 94 ? 8.289 -8.499 -24.986 1.00 89.19 94 TRP A C 1
ATOM 747 O O . TRP A 1 94 ? 7.911 -7.481 -25.573 1.00 89.19 94 TRP A O 1
ATOM 757 N N . LYS A 1 95 ? 8.995 -9.452 -25.607 1.00 88.88 95 LYS A N 1
ATOM 758 C CA . LYS A 1 95 ? 9.350 -9.392 -27.036 1.00 88.88 95 LYS A CA 1
ATOM 759 C C . LYS A 1 95 ? 8.125 -9.487 -27.943 1.00 88.88 95 LYS A C 1
ATOM 761 O O . LYS A 1 95 ? 8.071 -8.792 -28.948 1.00 88.88 95 LYS A O 1
ATOM 766 N N . ALA A 1 96 ? 7.148 -10.311 -27.573 1.00 91.62 96 ALA A N 1
ATOM 767 C CA . ALA A 1 96 ? 5.900 -10.479 -28.314 1.00 91.62 96 ALA A CA 1
ATOM 768 C C . ALA A 1 96 ? 4.863 -9.369 -28.045 1.00 91.62 96 ALA A C 1
ATOM 770 O O . ALA A 1 96 ? 3.770 -9.394 -28.611 1.00 91.62 96 ALA A O 1
ATOM 771 N N . SER A 1 97 ? 5.161 -8.407 -27.164 1.00 87.62 97 SER A N 1
ATOM 772 C CA . SER A 1 97 ? 4.205 -7.364 -26.795 1.00 87.62 97 SER A CA 1
ATOM 773 C C . SER A 1 97 ? 3.865 -6.456 -27.980 1.00 87.62 97 SER A C 1
ATOM 775 O O . SER A 1 97 ? 4.731 -5.996 -28.722 1.00 87.62 97 SER A O 1
ATOM 777 N N . ARG A 1 98 ? 2.571 -6.151 -28.136 1.00 87.75 98 ARG A N 1
ATOM 778 C CA . ARG A 1 98 ? 2.060 -5.283 -29.212 1.00 87.75 98 ARG A CA 1
ATOM 779 C C . ARG A 1 98 ? 2.676 -3.878 -29.194 1.00 87.75 98 ARG A C 1
ATOM 781 O O . ARG A 1 98 ? 2.819 -3.262 -30.242 1.00 87.75 98 ARG A O 1
ATOM 788 N N . TRP A 1 99 ? 3.025 -3.391 -28.006 1.00 85.44 99 TRP A N 1
ATOM 789 C CA . TRP A 1 99 ? 3.628 -2.078 -27.769 1.00 85.44 99 TRP A CA 1
ATOM 790 C C . TRP A 1 99 ? 5.051 -2.239 -27.227 1.00 85.44 99 TRP A C 1
ATOM 792 O O . TRP A 1 99 ? 5.396 -1.693 -26.180 1.00 85.44 99 TRP A O 1
ATOM 802 N N . HIS A 1 100 ? 5.859 -3.056 -27.909 1.00 89.12 100 HIS A N 1
ATOM 803 C CA . HIS A 1 100 ? 7.234 -3.312 -27.503 1.00 89.12 100 HIS A CA 1
ATOM 804 C C . HIS A 1 100 ? 8.064 -2.026 -27.520 1.00 89.12 100 HIS A C 1
ATOM 806 O O . HIS A 1 100 ? 8.104 -1.302 -28.515 1.00 89.12 100 HIS A O 1
ATOM 812 N N . VAL A 1 101 ? 8.783 -1.782 -26.427 1.00 90.81 101 VAL A N 1
ATOM 813 C CA . VAL A 1 101 ? 9.770 -0.708 -26.321 1.00 90.81 101 VAL A CA 1
ATOM 814 C C . VAL A 1 101 ? 11.135 -1.293 -25.958 1.00 90.81 101 VAL A C 1
ATOM 816 O O . VAL A 1 101 ? 11.207 -2.286 -25.225 1.00 90.81 101 VAL A O 1
ATOM 819 N N . PRO A 1 102 ? 12.243 -0.687 -26.424 1.00 90.31 102 PRO A N 1
ATOM 820 C CA . PRO A 1 102 ? 13.573 -1.120 -26.023 1.00 90.31 102 PRO A CA 1
ATOM 821 C C . PRO A 1 102 ? 13.712 -1.104 -24.497 1.00 90.31 102 PRO A C 1
ATOM 823 O O . PRO A 1 102 ? 13.303 -0.146 -23.839 1.00 90.31 102 PRO A O 1
ATOM 826 N N . ALA A 1 103 ? 14.335 -2.138 -23.926 1.00 87.88 103 ALA A N 1
ATOM 827 C CA . ALA A 1 103 ? 14.450 -2.289 -22.473 1.00 87.88 103 ALA A CA 1
ATOM 828 C C . ALA A 1 103 ? 15.125 -1.082 -21.795 1.00 87.88 103 ALA A C 1
ATOM 830 O O . ALA A 1 103 ? 14.770 -0.724 -20.677 1.00 87.88 103 ALA A O 1
ATOM 831 N N . PHE A 1 104 ? 16.065 -0.424 -22.480 1.00 89.75 104 PHE A N 1
ATOM 832 C CA . PHE A 1 104 ? 16.683 0.813 -22.002 1.00 89.75 104 PHE A CA 1
ATOM 833 C C . PHE A 1 104 ? 15.658 1.941 -21.816 1.00 89.75 104 PHE A C 1
ATOM 835 O O . PHE A 1 104 ? 15.591 2.533 -20.743 1.00 89.75 104 PHE A O 1
ATOM 842 N N . VAL A 1 105 ? 14.828 2.191 -22.833 1.00 93.19 105 VAL A N 1
ATOM 843 C CA . VAL A 1 105 ? 13.789 3.230 -22.810 1.00 93.19 105 VAL A CA 1
ATOM 844 C C . VAL A 1 105 ? 12.767 2.924 -21.718 1.00 93.19 105 VAL A C 1
ATOM 846 O O . VAL A 1 105 ? 12.428 3.797 -20.926 1.00 93.19 105 VAL A O 1
ATOM 849 N N . TYR A 1 106 ? 12.344 1.663 -21.613 1.00 93.25 106 TYR A N 1
ATOM 850 C CA . TYR A 1 106 ? 11.462 1.211 -20.542 1.00 93.25 106 TYR A CA 1
ATOM 851 C C . TYR A 1 106 ? 12.047 1.479 -19.149 1.00 93.25 106 TYR A C 1
ATOM 853 O O . TYR A 1 106 ? 11.395 2.097 -18.314 1.00 93.25 106 TYR A O 1
ATOM 861 N N . ASN A 1 107 ? 13.296 1.067 -18.909 1.00 92.44 107 ASN A N 1
ATOM 862 C CA . ASN A 1 107 ? 13.963 1.278 -17.624 1.00 92.44 107 ASN A CA 1
ATOM 863 C C . ASN A 1 107 ? 14.131 2.768 -17.297 1.00 92.44 107 ASN A C 1
ATOM 865 O O . ASN A 1 107 ? 14.014 3.139 -16.132 1.00 92.44 107 ASN A O 1
ATOM 869 N N . LEU A 1 108 ? 14.370 3.618 -18.301 1.00 94.81 108 LEU A N 1
ATOM 870 C CA . LEU A 1 108 ? 14.447 5.067 -18.121 1.00 94.81 108 LEU A CA 1
ATOM 871 C C . LEU A 1 108 ? 13.100 5.643 -17.663 1.00 94.81 108 LEU A C 1
ATOM 873 O O . LEU A 1 108 ? 13.056 6.378 -16.679 1.00 94.81 108 LEU A O 1
ATOM 877 N N . PHE A 1 109 ? 12.000 5.276 -18.326 1.00 94.12 109 PHE A N 1
ATOM 878 C CA . PHE A 1 109 ? 10.660 5.712 -17.922 1.00 94.12 109 PHE A CA 1
ATOM 879 C C . PHE A 1 109 ? 10.274 5.191 -16.537 1.00 94.12 109 PHE A C 1
ATOM 881 O O . PHE A 1 109 ? 9.737 5.952 -15.736 1.00 94.12 109 PHE A O 1
ATOM 888 N N . MET A 1 110 ? 10.599 3.934 -16.222 1.00 94.69 110 MET A N 1
ATOM 889 C CA . MET A 1 110 ? 10.372 3.372 -14.887 1.00 94.69 110 MET A CA 1
ATOM 890 C C . MET A 1 110 ? 11.169 4.117 -13.809 1.00 94.69 110 MET A C 1
ATOM 892 O O . MET A 1 110 ? 10.629 4.399 -12.742 1.00 94.69 110 MET A O 1
ATOM 896 N N . ALA A 1 111 ? 12.422 4.489 -14.089 1.00 94.75 111 ALA A N 1
ATOM 897 C CA . ALA A 1 111 ? 13.239 5.273 -13.167 1.00 94.75 111 ALA A CA 1
ATOM 898 C C . ALA A 1 111 ? 12.674 6.686 -12.952 1.00 94.75 111 ALA A C 1
ATOM 900 O O . ALA A 1 111 ? 12.578 7.135 -11.812 1.00 94.75 111 ALA A O 1
ATOM 901 N N . LEU A 1 112 ? 12.253 7.369 -14.022 1.00 95.56 112 LEU A N 1
ATOM 902 C CA . LEU A 1 112 ? 11.608 8.683 -13.928 1.00 95.56 112 LEU A CA 1
ATOM 903 C C . LEU A 1 112 ? 10.307 8.618 -13.122 1.00 95.56 112 LEU A C 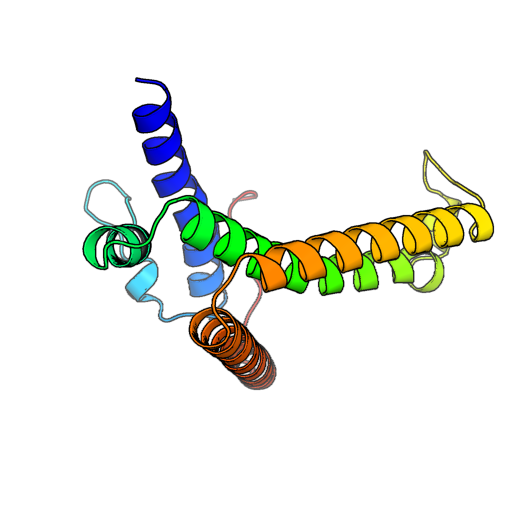1
ATOM 905 O O . LEU A 1 112 ? 10.096 9.445 -12.237 1.00 95.56 112 LEU A O 1
ATOM 909 N N . ALA A 1 113 ? 9.467 7.616 -13.384 1.00 93.88 113 ALA A N 1
ATOM 910 C CA . ALA A 1 113 ? 8.233 7.407 -12.638 1.00 93.88 113 ALA A CA 1
ATOM 911 C C . ALA A 1 113 ? 8.512 7.155 -11.150 1.00 93.88 113 ALA A C 1
ATOM 913 O O . ALA A 1 113 ? 7.866 7.767 -10.305 1.00 93.88 113 ALA A O 1
ATOM 914 N N . LEU A 1 114 ? 9.529 6.348 -10.820 1.00 93.56 114 LEU A N 1
ATOM 915 C CA . LEU A 1 114 ? 9.933 6.115 -9.432 1.00 93.56 114 LEU A CA 1
ATOM 916 C C . LEU A 1 114 ? 10.403 7.405 -8.740 1.00 93.56 114 LEU A C 1
ATOM 918 O O . LEU A 1 114 ? 10.088 7.619 -7.574 1.00 93.56 114 LEU A O 1
ATOM 922 N N . ILE A 1 115 ? 11.136 8.278 -9.437 1.00 94.38 115 ILE A N 1
ATOM 923 C CA . ILE A 1 115 ? 11.558 9.573 -8.880 1.00 94.38 115 ILE A CA 1
ATOM 924 C C . ILE A 1 115 ? 10.335 10.437 -8.554 1.00 94.38 115 ILE A C 1
ATOM 926 O O . ILE A 1 115 ? 10.250 10.978 -7.452 1.00 94.38 115 ILE A O 1
ATOM 930 N N . VAL A 1 116 ? 9.381 10.543 -9.483 1.00 93.75 116 VAL A N 1
ATOM 931 C CA . VAL A 1 116 ? 8.135 11.297 -9.269 1.00 93.75 116 VAL A CA 1
ATOM 932 C C . VAL A 1 116 ? 7.341 10.708 -8.103 1.00 93.75 116 VAL A C 1
ATOM 934 O O . VAL A 1 116 ? 6.907 11.451 -7.227 1.00 93.75 116 VAL A O 1
ATOM 937 N N . GLU A 1 117 ? 7.219 9.385 -8.040 1.00 92.06 117 GLU A N 1
ATOM 938 C CA . GLU A 1 117 ? 6.546 8.672 -6.953 1.00 92.06 117 GLU A CA 1
ATOM 939 C C . GLU A 1 117 ? 7.174 9.000 -5.587 1.00 92.06 117 GLU A C 1
ATOM 941 O O . GLU A 1 117 ? 6.480 9.373 -4.640 1.00 92.06 117 GLU A O 1
ATOM 946 N N . CYS A 1 118 ? 8.507 8.953 -5.492 1.00 92.38 118 CYS A N 1
ATOM 947 C CA . CYS A 1 118 ? 9.245 9.322 -4.284 1.00 92.38 118 CYS A CA 1
ATOM 948 C C . CYS A 1 118 ? 9.017 10.787 -3.878 1.00 92.38 118 CYS A C 1
ATOM 950 O O . CYS A 1 118 ? 8.891 11.078 -2.686 1.00 92.38 118 CYS A O 1
ATOM 952 N N . LEU A 1 119 ? 8.937 11.712 -4.842 1.00 93.38 119 LEU A N 1
ATOM 953 C CA . LEU A 1 119 ? 8.624 13.118 -4.569 1.00 93.38 119 LEU A CA 1
ATOM 954 C C . LEU A 1 119 ? 7.205 13.277 -4.012 1.00 93.38 119 LEU A C 1
ATOM 956 O O . LEU A 1 119 ? 7.006 14.023 -3.054 1.00 93.38 119 LEU A O 1
ATOM 960 N N . ILE A 1 120 ? 6.226 12.555 -4.558 1.00 91.25 120 ILE A N 1
ATOM 961 C CA . ILE A 1 120 ? 4.846 12.592 -4.061 1.00 91.25 120 ILE A CA 1
ATOM 962 C C . ILE A 1 120 ? 4.774 12.054 -2.626 1.00 91.25 120 ILE A C 1
ATOM 964 O O . ILE A 1 120 ? 4.158 12.692 -1.770 1.00 91.25 120 ILE A O 1
ATOM 968 N N . ILE A 1 121 ? 5.455 10.943 -2.326 1.00 91.56 121 ILE A N 1
ATOM 969 C CA . ILE A 1 121 ? 5.555 10.400 -0.960 1.00 91.56 121 ILE A CA 1
ATOM 970 C C . ILE A 1 121 ? 6.184 11.429 -0.012 1.00 91.56 121 ILE A C 1
ATOM 972 O O . ILE A 1 121 ? 5.691 11.629 1.100 1.00 91.56 121 ILE A O 1
ATOM 976 N N . TYR A 1 122 ? 7.238 12.123 -0.449 1.00 91.06 122 TYR A N 1
ATOM 977 C CA . TYR A 1 122 ? 7.870 13.185 0.332 1.00 91.06 122 TYR A CA 1
ATOM 978 C C . TYR A 1 122 ? 6.897 14.329 0.657 1.00 91.06 122 TYR A C 1
ATOM 980 O O . TYR A 1 122 ? 6.804 14.747 1.814 1.00 91.06 122 TYR A O 1
ATOM 988 N N . TYR A 1 123 ? 6.131 14.811 -0.326 1.00 89.56 123 TYR A N 1
ATOM 989 C CA . TYR A 1 123 ? 5.130 15.857 -0.096 1.00 89.56 123 TYR A CA 1
ATOM 990 C C . TYR A 1 123 ? 3.984 15.385 0.805 1.00 89.56 123 TYR A C 1
ATOM 992 O O . TYR A 1 123 ? 3.578 16.130 1.698 1.00 89.56 123 TYR A O 1
ATOM 1000 N N . ALA A 1 124 ? 3.517 14.144 0.640 1.00 89.88 124 ALA A N 1
ATOM 1001 C CA . ALA A 1 124 ? 2.504 13.552 1.512 1.00 89.88 124 ALA A CA 1
ATOM 1002 C C . ALA A 1 124 ? 2.988 13.487 2.971 1.00 89.88 124 ALA A C 1
ATOM 1004 O O . ALA A 1 124 ? 2.251 13.864 3.877 1.00 89.88 124 ALA A O 1
ATOM 1005 N N . LEU A 1 125 ? 4.250 13.101 3.206 1.00 89.50 125 LEU A N 1
ATOM 1006 C CA . LEU A 1 125 ? 4.860 13.101 4.542 1.00 89.50 125 LEU A CA 1
ATOM 1007 C C . LEU A 1 125 ? 4.974 14.508 5.140 1.00 89.50 125 LEU A C 1
ATOM 1009 O O . LEU A 1 125 ? 4.713 14.688 6.326 1.00 89.50 125 LEU A O 1
ATOM 1013 N N . LYS A 1 126 ? 5.344 15.513 4.338 1.00 89.12 126 LYS A N 1
ATOM 1014 C CA . LYS A 1 126 ? 5.432 16.916 4.789 1.00 89.12 126 LYS A CA 1
ATOM 1015 C C . LYS A 1 126 ? 4.068 17.504 5.146 1.00 89.12 126 LYS A C 1
ATOM 1017 O O . LYS A 1 126 ? 4.005 18.407 5.974 1.00 89.12 126 LYS A O 1
ATOM 1022 N N . GLY A 1 127 ? 3.005 16.995 4.531 1.00 85.31 127 GLY A N 1
ATOM 1023 C CA . GLY A 1 127 ? 1.624 17.376 4.806 1.00 85.31 127 GLY A CA 1
ATOM 1024 C C . GLY A 1 127 ? 0.985 16.661 6.001 1.00 85.31 127 GLY A C 1
ATOM 1025 O O . GLY A 1 127 ? -0.221 16.798 6.192 1.00 85.31 127 GLY A O 1
ATOM 1026 N N . LEU A 1 128 ? 1.751 15.886 6.777 1.00 89.00 128 LEU A N 1
ATOM 1027 C CA . LEU A 1 128 ? 1.279 15.157 7.954 1.00 89.00 128 LEU A CA 1
ATOM 1028 C C . LEU A 1 128 ? 2.075 15.557 9.198 1.00 89.00 128 LEU A C 1
ATOM 1030 O O . LEU A 1 128 ? 3.263 15.872 9.133 1.00 89.00 128 LEU A O 1
ATOM 1034 N N . THR A 1 129 ? 1.436 15.486 10.367 1.00 90.81 129 THR A N 1
ATOM 1035 C CA . THR A 1 129 ? 2.173 15.596 11.630 1.00 90.81 129 THR A CA 1
ATOM 1036 C C . THR A 1 129 ? 3.082 14.371 11.811 1.00 90.81 129 THR A C 1
ATOM 1038 O O . THR A 1 129 ? 2.705 13.266 11.400 1.00 90.81 129 THR A O 1
ATOM 1041 N N . PRO A 1 130 ? 4.252 14.507 12.468 1.00 89.62 130 PRO A N 1
ATOM 1042 C CA . PRO A 1 130 ? 5.154 13.376 12.701 1.00 89.62 130 PRO A CA 1
ATOM 1043 C C . PRO A 1 130 ? 4.478 12.194 13.406 1.00 89.62 130 PRO A C 1
ATOM 1045 O O . PRO A 1 130 ? 4.785 11.042 13.110 1.00 89.62 130 PRO A O 1
ATOM 1048 N N . LEU A 1 131 ? 3.516 12.474 14.293 1.00 90.56 131 LEU A N 1
ATOM 1049 C CA . LEU A 1 131 ? 2.727 11.453 14.976 1.00 90.56 131 LEU A CA 1
ATOM 1050 C C . LEU A 1 131 ? 1.843 10.664 13.998 1.00 90.56 131 LEU A C 1
ATOM 1052 O O . LEU A 1 131 ? 1.896 9.437 13.989 1.00 90.56 131 LEU A O 1
ATOM 1056 N N . ILE A 1 132 ? 1.060 11.348 13.155 1.00 89.94 132 ILE A N 1
ATOM 1057 C CA . ILE A 1 132 ? 0.167 10.689 12.187 1.00 89.94 132 ILE A CA 1
ATOM 1058 C C . ILE A 1 132 ? 0.984 9.905 11.157 1.00 89.94 132 ILE A C 1
ATOM 1060 O O . ILE A 1 132 ? 0.649 8.759 10.850 1.00 89.94 132 ILE A O 1
ATOM 1064 N N . ALA A 1 133 ? 2.082 10.481 10.662 1.00 90.81 133 ALA A N 1
ATOM 1065 C CA . ALA A 1 133 ? 2.994 9.796 9.752 1.00 90.81 133 ALA A CA 1
ATOM 1066 C C . ALA A 1 133 ? 3.592 8.537 10.405 1.00 90.81 133 ALA A C 1
ATOM 1068 O O . ALA A 1 133 ? 3.528 7.455 9.823 1.00 90.81 133 ALA A O 1
ATOM 1069 N N . GLY A 1 134 ? 4.093 8.652 11.639 1.00 91.75 134 GLY A N 1
ATOM 1070 C CA . GLY A 1 134 ? 4.656 7.533 12.396 1.00 91.75 134 GLY A CA 1
ATOM 1071 C C . GLY A 1 134 ? 3.653 6.401 12.626 1.00 91.75 134 GLY A C 1
ATOM 1072 O O . GLY A 1 134 ? 3.971 5.243 12.359 1.00 91.75 134 GLY A O 1
ATOM 1073 N N . ILE A 1 135 ? 2.423 6.727 13.039 1.00 91.81 135 ILE A N 1
ATOM 1074 C CA . ILE A 1 135 ? 1.343 5.742 13.214 1.00 91.81 135 ILE A CA 1
ATOM 1075 C C . ILE A 1 135 ? 1.023 5.051 11.886 1.00 91.81 135 ILE A C 1
ATOM 1077 O O . ILE A 1 135 ? 0.900 3.831 11.841 1.00 91.81 135 ILE A O 1
ATOM 1081 N N . SER A 1 136 ? 0.934 5.807 10.793 1.00 91.50 136 SER A N 1
ATOM 1082 C CA . SER A 1 136 ? 0.579 5.259 9.477 1.00 91.50 136 SER A CA 1
ATOM 1083 C C . SER A 1 136 ? 1.640 4.294 8.957 1.00 91.50 136 SER A C 1
ATOM 1085 O O . SER A 1 136 ? 1.314 3.192 8.515 1.00 91.50 136 SER A O 1
ATOM 1087 N N . LEU A 1 137 ? 2.918 4.671 9.072 1.00 91.88 137 LEU A N 1
ATOM 1088 C C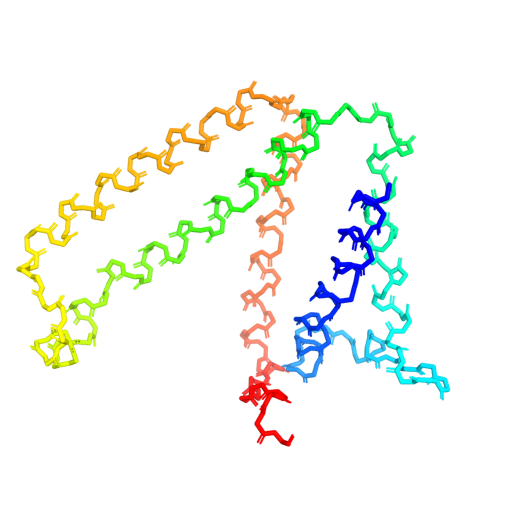A . LEU A 1 137 ? 4.050 3.804 8.740 1.00 91.88 137 LEU A CA 1
ATOM 1089 C C . LEU A 1 137 ? 4.058 2.540 9.613 1.00 91.88 137 LEU A C 1
ATOM 1091 O O . LEU A 1 137 ? 4.227 1.438 9.090 1.00 91.88 137 LEU A O 1
ATOM 1095 N N . ALA A 1 138 ? 3.817 2.673 10.920 1.00 93.94 138 ALA A N 1
ATOM 1096 C CA . ALA A 1 138 ? 3.749 1.536 11.836 1.00 93.94 138 ALA A CA 1
ATOM 1097 C C . ALA A 1 138 ? 2.610 0.570 11.472 1.00 93.94 138 ALA A C 1
ATOM 1099 O O . ALA A 1 138 ? 2.833 -0.639 11.398 1.00 93.94 138 ALA A O 1
ATOM 1100 N N . VAL A 1 139 ? 1.414 1.088 11.177 1.00 92.69 139 VAL A N 1
ATOM 1101 C CA . VAL A 1 139 ? 0.269 0.283 10.723 1.00 92.69 139 VAL A CA 1
ATOM 1102 C C . VAL A 1 139 ? 0.612 -0.464 9.435 1.00 92.69 139 VAL A C 1
ATOM 1104 O O . VAL A 1 139 ? 0.364 -1.665 9.354 1.00 92.69 139 VAL A O 1
ATOM 1107 N N . MET A 1 140 ? 1.254 0.185 8.460 1.00 91.75 140 MET A N 1
ATOM 1108 C CA . MET A 1 140 ? 1.680 -0.487 7.225 1.00 91.75 140 MET A CA 1
ATOM 1109 C C . MET A 1 140 ? 2.679 -1.618 7.480 1.00 91.75 140 MET A C 1
ATOM 1111 O O . MET A 1 140 ? 2.554 -2.692 6.883 1.00 91.75 140 MET A O 1
ATOM 1115 N N . VAL A 1 141 ? 3.644 -1.421 8.382 1.00 93.50 141 VAL A N 1
ATOM 1116 C CA . VAL A 1 141 ? 4.595 -2.473 8.772 1.00 93.50 141 VAL A CA 1
ATOM 1117 C C . VAL A 1 141 ? 3.862 -3.643 9.431 1.00 93.50 141 VAL A C 1
ATOM 1119 O O . VAL A 1 141 ? 4.084 -4.791 9.048 1.00 93.50 141 VAL A O 1
ATOM 1122 N N . ILE A 1 142 ? 2.938 -3.373 10.356 1.00 95.31 142 ILE A N 1
ATOM 1123 C CA . ILE A 1 142 ? 2.127 -4.403 11.025 1.00 95.31 142 ILE A CA 1
ATOM 1124 C C . ILE A 1 142 ? 1.287 -5.183 10.005 1.00 95.31 142 ILE A C 1
ATOM 1126 O O . ILE A 1 142 ? 1.303 -6.415 10.012 1.00 95.31 142 ILE A O 1
ATOM 1130 N N . CYS A 1 143 ? 0.603 -4.493 9.089 1.00 92.75 143 CYS A N 1
ATOM 1131 C CA . CYS A 1 143 ? -0.174 -5.119 8.018 1.00 92.75 143 CYS A CA 1
ATOM 1132 C C . CYS A 1 143 ? 0.703 -5.981 7.101 1.00 92.75 143 CYS A C 1
ATOM 1134 O O . CYS A 1 143 ? 0.298 -7.079 6.723 1.00 92.75 143 CYS A O 1
ATOM 1136 N N . SER A 1 144 ? 1.917 -5.527 6.785 1.00 91.88 144 SER A N 1
ATOM 1137 C CA . SER A 1 144 ? 2.869 -6.277 5.955 1.00 91.88 144 SER A CA 1
ATOM 1138 C C . SER A 1 144 ? 3.363 -7.539 6.663 1.00 91.88 144 SER A C 1
ATOM 1140 O O . SER A 1 144 ? 3.385 -8.618 6.069 1.00 91.88 144 SER A O 1
ATOM 1142 N N . ILE A 1 145 ? 3.700 -7.439 7.953 1.00 94.75 145 ILE A N 1
ATOM 1143 C CA . ILE A 1 145 ? 4.084 -8.590 8.781 1.00 94.75 145 ILE A CA 1
ATOM 1144 C C . ILE A 1 145 ? 2.932 -9.593 8.848 1.00 94.75 145 ILE A C 1
ATOM 1146 O O . ILE A 1 145 ? 3.146 -10.782 8.605 1.00 94.75 145 ILE A O 1
ATOM 1150 N N . TYR A 1 146 ? 1.713 -9.121 9.117 1.00 94.06 146 TYR A N 1
ATOM 1151 C CA . TYR A 1 146 ? 0.517 -9.957 9.120 1.00 94.06 146 TYR A CA 1
ATOM 1152 C C . TYR A 1 146 ? 0.327 -10.669 7.780 1.00 94.06 146 TYR A C 1
ATOM 1154 O O . TYR A 1 146 ? 0.137 -11.884 7.759 1.00 94.06 146 TYR A O 1
ATOM 1162 N N . ALA A 1 147 ? 0.431 -9.944 6.663 1.00 91.50 147 ALA A N 1
ATOM 1163 C CA . ALA A 1 147 ? 0.261 -10.513 5.334 1.00 91.50 147 ALA A CA 1
ATOM 1164 C C . ALA A 1 147 ? 1.288 -11.623 5.057 1.00 91.50 147 ALA A C 1
ATOM 1166 O O . ALA A 1 147 ? 0.922 -12.714 4.619 1.00 91.50 147 ALA A O 1
ATOM 1167 N N . ILE A 1 148 ? 2.561 -11.392 5.394 1.00 92.38 148 ILE A N 1
ATOM 1168 C CA . ILE A 1 148 ? 3.635 -12.381 5.232 1.00 92.38 148 ILE A CA 1
ATOM 1169 C C . ILE A 1 148 ? 3.397 -13.605 6.124 1.00 92.38 148 ILE A C 1
ATOM 1171 O O . ILE A 1 148 ? 3.528 -14.739 5.662 1.00 92.38 148 ILE A O 1
ATOM 1175 N N . GLN A 1 149 ? 3.045 -13.405 7.396 1.00 93.56 149 GLN A N 1
ATOM 1176 C CA . GLN A 1 149 ? 2.761 -14.503 8.325 1.00 93.56 149 GLN A CA 1
ATOM 1177 C C . GLN A 1 149 ? 1.554 -15.325 7.869 1.00 93.56 149 GLN A C 1
ATOM 1179 O O . GLN A 1 149 ? 1.594 -16.558 7.878 1.00 93.56 149 GLN A O 1
ATOM 1184 N N . ARG A 1 150 ? 0.487 -14.653 7.431 1.00 92.81 150 ARG A N 1
ATOM 1185 C CA . ARG A 1 150 ? -0.736 -15.296 6.957 1.00 92.81 150 ARG A CA 1
ATOM 1186 C C . ARG A 1 150 ? -0.477 -16.100 5.689 1.00 92.81 150 ARG A C 1
ATOM 1188 O O . ARG A 1 150 ? -0.883 -17.260 5.640 1.00 92.81 150 ARG A O 1
ATOM 1195 N N . TYR A 1 151 ? 0.274 -15.543 4.743 1.00 90.69 151 TYR A N 1
ATOM 1196 C CA . TYR A 1 151 ? 0.718 -16.244 3.540 1.00 90.69 151 TYR A CA 1
ATOM 1197 C C . TYR A 1 151 ? 1.544 -17.495 3.881 1.00 90.69 151 TYR A C 1
ATOM 1199 O O . TYR A 1 151 ? 1.222 -18.595 3.437 1.00 90.69 151 TYR A O 1
ATOM 1207 N N . LYS A 1 152 ? 2.545 -17.366 4.764 1.00 91.25 152 LYS A N 1
ATOM 1208 C CA . LYS A 1 152 ? 3.391 -18.492 5.203 1.00 91.25 152 LYS A CA 1
ATOM 1209 C C . LYS A 1 152 ? 2.636 -19.570 5.985 1.00 91.25 152 LYS A C 1
ATOM 1211 O O . LYS A 1 152 ? 3.092 -20.705 6.034 1.00 91.25 152 LYS A O 1
ATOM 1216 N N . SER A 1 153 ? 1.489 -19.248 6.582 1.00 90.31 153 SER A N 1
ATOM 1217 C CA . SER A 1 153 ? 0.692 -20.212 7.354 1.00 90.31 153 SER A CA 1
ATOM 1218 C C . SER A 1 153 ? -0.040 -21.259 6.504 1.00 90.31 153 SER A C 1
ATOM 1220 O O . SER A 1 153 ? -0.668 -22.152 7.070 1.00 90.31 153 SER A O 1
ATOM 1222 N N . GLY A 1 154 ? -0.036 -21.131 5.171 1.00 87.31 154 GLY A N 1
ATOM 1223 C CA . GLY A 1 154 ? -0.741 -22.043 4.257 1.00 87.31 154 GLY A CA 1
ATOM 1224 C C . GLY A 1 154 ? -2.273 -21.953 4.318 1.00 87.31 154 GLY A C 1
ATOM 1225 O O . GLY A 1 154 ? -2.968 -22.694 3.630 1.00 87.31 154 GLY A O 1
ATOM 1226 N N . LYS A 1 155 ? -2.818 -21.041 5.135 1.00 86.00 155 LYS A N 1
ATOM 1227 C CA . LYS A 1 155 ? -4.265 -20.808 5.282 1.00 86.00 155 LYS A CA 1
ATOM 1228 C C . LYS A 1 155 ? -4.861 -19.978 4.146 1.00 86.00 155 LYS A C 1
ATOM 1230 O O . LYS A 1 155 ? -6.081 -19.886 4.063 1.00 86.00 155 LYS A O 1
ATOM 1235 N N . VAL A 1 156 ? -4.012 -19.354 3.330 1.00 88.56 156 VAL A N 1
ATOM 1236 C CA . VAL A 1 156 ? -4.426 -18.545 2.185 1.00 88.56 156 VAL A CA 1
ATOM 1237 C C . VAL A 1 156 ? -4.510 -19.441 0.959 1.00 88.56 156 VAL A C 1
ATOM 1239 O O . VAL A 1 156 ? -3.512 -20.047 0.568 1.00 88.56 156 VAL A O 1
ATOM 1242 N N . LYS A 1 157 ? -5.691 -19.509 0.354 1.00 85.38 157 LYS A N 1
ATOM 1243 C CA . LYS A 1 157 ? -5.922 -20.164 -0.933 1.00 85.38 157 LYS A CA 1
ATOM 1244 C C . LYS A 1 157 ? -6.512 -19.119 -1.858 1.00 85.38 157 LYS A C 1
ATOM 1246 O O . LYS A 1 157 ? -7.663 -18.756 -1.687 1.00 85.38 157 LYS A O 1
ATOM 1251 N N . MET A 1 158 ? -5.699 -18.613 -2.776 1.00 77.69 158 MET A N 1
ATOM 1252 C CA . MET A 1 158 ? -6.157 -17.619 -3.741 1.00 77.69 158 MET A CA 1
ATOM 1253 C C . MET A 1 158 ? -7.040 -18.318 -4.771 1.00 77.69 158 MET A C 1
ATOM 1255 O O . MET A 1 158 ? -6.533 -19.095 -5.582 1.00 77.69 158 MET A O 1
ATOM 1259 N N . GLU A 1 159 ? -8.342 -18.071 -4.723 1.00 69.31 159 GLU A N 1
ATOM 1260 C CA . GLU A 1 159 ? -9.258 -18.480 -5.784 1.00 69.31 159 GLU A CA 1
ATOM 1261 C C . GLU A 1 159 ? -9.222 -17.410 -6.886 1.00 69.31 159 GLU A C 1
ATOM 1263 O O . GLU A 1 159 ? -9.195 -16.208 -6.611 1.00 69.31 159 GLU A O 1
ATOM 1268 N N . THR A 1 160 ? -9.171 -17.819 -8.157 1.00 57.88 160 THR A N 1
ATOM 1269 C CA . THR A 1 160 ? -9.354 -16.890 -9.282 1.00 57.88 160 THR A CA 1
ATOM 1270 C C . THR A 1 160 ? -10.725 -16.233 -9.127 1.00 57.88 160 THR A C 1
ATOM 1272 O O . THR A 1 160 ? -11.723 -16.936 -9.048 1.00 57.88 160 THR A O 1
ATOM 1275 N N . GLY A 1 161 ? -10.748 -14.903 -8.978 1.00 54.84 161 GLY A N 1
ATOM 1276 C CA . GLY A 1 161 ? -11.874 -14.174 -8.385 1.00 54.84 161 GLY A CA 1
ATOM 1277 C C . GLY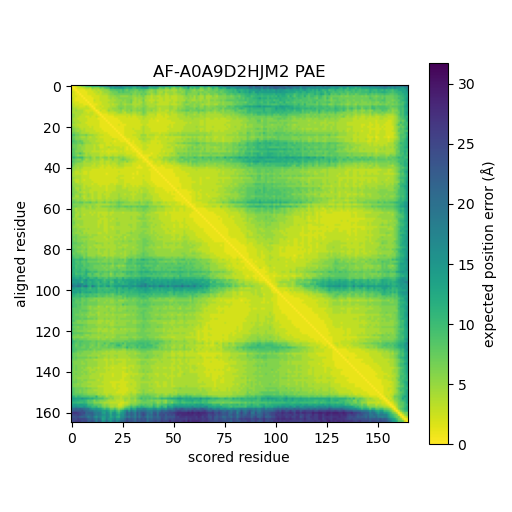 A 1 161 ? -13.258 -14.434 -8.999 1.00 54.84 161 GLY A C 1
ATOM 1278 O O . GLY A 1 161 ? -13.374 -14.738 -10.181 1.00 54.84 161 GLY A O 1
ATOM 1279 N N . VAL A 1 162 ? -14.296 -14.192 -8.183 1.00 51.28 162 VAL A N 1
ATOM 1280 C CA . VAL A 1 162 ? -15.759 -14.365 -8.414 1.00 51.28 162 VAL A CA 1
ATOM 1281 C C . VAL A 1 162 ? -16.346 -13.674 -9.662 1.00 51.28 162 VAL A C 1
ATOM 1283 O O . VAL A 1 162 ? -17.558 -13.602 -9.813 1.00 51.28 162 VAL A O 1
ATOM 1286 N N . TRP A 1 163 ? -15.527 -13.089 -10.531 1.00 49.62 163 TRP A N 1
ATOM 1287 C CA . TRP A 1 163 ? -15.983 -12.453 -11.770 1.00 49.62 163 TRP A CA 1
ATOM 1288 C C . TRP A 1 163 ? -16.120 -13.445 -12.933 1.00 49.62 163 TRP A C 1
ATOM 1290 O O . TRP A 1 163 ? -16.506 -13.036 -14.025 1.00 49.62 163 TRP A O 1
ATOM 1300 N N . PHE A 1 164 ? -15.774 -14.717 -12.711 1.00 38.72 164 PHE A N 1
ATOM 1301 C CA . PHE A 1 164 ? -15.773 -15.776 -13.723 1.00 38.72 164 PHE A CA 1
ATOM 1302 C C . PHE A 1 164 ? -16.669 -16.975 -13.377 1.00 38.72 164 PHE A C 1
ATOM 1304 O O . PHE A 1 164 ? -16.564 -17.995 -14.055 1.00 38.72 164 PHE A O 1
ATOM 1311 N N . ASP A 1 165 ? -17.548 -16.837 -12.379 1.00 35.53 165 ASP A N 1
ATOM 1312 C CA . ASP A 1 165 ? -18.628 -17.797 -12.107 1.00 35.53 165 ASP A CA 1
ATOM 1313 C C . ASP A 1 165 ? -19.976 -17.254 -12.604 1.00 35.53 165 ASP A C 1
ATOM 1315 O O . ASP A 1 165 ? -20.313 -16.096 -12.251 1.00 35.53 165 ASP A O 1
#

Solvent-accessible surface area (backbone atoms only — not comparable to full-atom values): 9280 Å² total; per-residue (Å²): 108,72,68,60,54,50,51,55,51,48,55,58,60,60,39,52,63,54,38,50,38,20,72,20,42,76,41,66,63,68,43,54,41,56,51,100,83,69,47,39,52,50,40,44,53,52,54,50,49,62,66,44,49,51,59,76,70,66,56,52,71,61,48,54,50,25,51,54,49,38,55,51,52,60,56,42,50,58,51,52,53,56,55,68,43,38,63,77,77,37,49,67,62,42,72,69,36,93,81,60,68,59,67,68,62,50,52,50,52,51,51,52,51,50,53,53,51,53,51,51,44,51,51,24,52,72,54,39,55,73,65,60,46,50,51,52,53,48,51,51,51,51,53,49,51,48,51,54,52,46,55,74,65,67,60,49,52,86,66,86,62,85,87,80,116

Foldseek 3Di:
DVVVVVVVVCLVVVLQVVCLCCVQQLDPNLQCDADPVNDSVNVSVVVVCVVCVCVVVVHDPLQVVLLVLLLVLVVVVVVLVVVLCCCVVPVVCQVVPPPHDPNVVVNVVSVVVVVVSVVSNVVSCVSYDPVSVVVSVVVVVVVVVSVVVSVVVPSGHNDPDPPPD

Organism: NCBI:txid2838633

Radius of gyration: 19.47 Å; Cα contacts (8 Å, |Δi|>4): 101; chains: 1; bounding box: 48×40×45 Å

Mean predicted aligned error: 6.14 Å